Protein AF-A0A2G4TXM6-F1 (afdb_monomer_lite)

Structure (mmCIF, N/CA/C/O backbone):
data_AF-A0A2G4TXM6-F1
#
_entry.id   AF-A0A2G4TXM6-F1
#
loop_
_atom_site.group_PDB
_atom_site.id
_atom_site.type_symbol
_atom_site.label_atom_id
_atom_site.label_alt_id
_atom_site.label_comp_id
_atom_site.label_asym_id
_atom_site.label_entity_id
_atom_site.label_seq_id
_atom_site.pdbx_PDB_ins_code
_atom_site.Cartn_x
_atom_site.Cartn_y
_atom_site.Cartn_z
_atom_site.occupancy
_atom_site.B_iso_or_equiv
_atom_site.auth_seq_id
_atom_site.auth_comp_id
_atom_site.auth_asym_id
_atom_site.auth_atom_id
_atom_site.pdbx_PDB_model_num
ATOM 1 N N . MET A 1 1 ? -1.099 -7.802 -18.413 1.00 59.06 1 MET A N 1
ATOM 2 C CA . MET A 1 1 ? -0.335 -7.266 -17.266 1.00 59.06 1 MET A CA 1
ATOM 3 C C . MET A 1 1 ? 0.979 -6.731 -17.810 1.00 59.06 1 MET A C 1
ATOM 5 O O . MET A 1 1 ? 1.646 -7.480 -18.509 1.00 59.06 1 MET A O 1
ATOM 9 N N . LEU A 1 2 ? 1.289 -5.447 -17.597 1.00 85.88 2 LEU A N 1
ATOM 10 C CA . LEU A 1 2 ? 2.469 -4.778 -18.177 1.00 85.88 2 LEU A CA 1
ATOM 11 C C . LEU A 1 2 ? 3.766 -5.061 -17.404 1.00 85.88 2 LEU A C 1
ATOM 13 O O . LEU A 1 2 ? 4.826 -5.122 -18.015 1.00 85.88 2 LEU A O 1
ATOM 17 N N . PHE A 1 3 ? 3.671 -5.253 -16.087 1.00 89.94 3 PHE A N 1
ATOM 18 C CA . PHE A 1 3 ? 4.831 -5.276 -15.189 1.00 89.94 3 PHE A CA 1
ATOM 19 C C . PHE A 1 3 ? 5.006 -6.591 -14.422 1.00 89.94 3 PHE A C 1
ATOM 21 O O . PHE A 1 3 ? 5.856 -6.658 -13.550 1.00 89.94 3 PHE A O 1
ATOM 28 N N . GLY A 1 4 ? 4.232 -7.632 -14.745 1.00 93.81 4 GLY A N 1
ATOM 29 C CA . GLY A 1 4 ? 4.241 -8.892 -13.997 1.00 93.81 4 GLY A CA 1
ATOM 30 C C . GLY A 1 4 ? 3.297 -8.864 -12.792 1.00 93.81 4 GLY A C 1
ATOM 31 O O . GLY A 1 4 ? 2.206 -8.301 -12.893 1.00 93.81 4 GLY A O 1
ATOM 32 N N . ASN A 1 5 ? 3.688 -9.500 -11.689 1.00 94.19 5 ASN A N 1
ATOM 33 C CA . ASN A 1 5 ? 2.926 -9.534 -10.438 1.00 94.19 5 ASN A CA 1
ATOM 34 C C . ASN A 1 5 ? 2.989 -8.192 -9.669 1.00 94.19 5 ASN A C 1
ATOM 36 O O . ASN A 1 5 ? 3.584 -7.213 -10.129 1.00 94.19 5 ASN A O 1
ATOM 40 N N . ALA A 1 6 ? 2.342 -8.126 -8.500 1.00 94.94 6 ALA A N 1
ATOM 41 C CA . ALA A 1 6 ? 2.288 -6.903 -7.698 1.00 94.94 6 ALA A CA 1
ATOM 42 C C . ALA A 1 6 ? 3.681 -6.419 -7.256 1.00 94.94 6 ALA A C 1
ATOM 44 O O . ALA A 1 6 ? 3.981 -5.235 -7.384 1.00 94.94 6 ALA A O 1
ATOM 45 N N . ASP A 1 7 ? 4.566 -7.321 -6.830 1.00 96.62 7 ASP A N 1
ATOM 46 C CA . ASP A 1 7 ? 5.924 -6.963 -6.406 1.00 96.62 7 ASP A CA 1
ATOM 47 C C . ASP A 1 7 ? 6.809 -6.533 -7.576 1.00 96.62 7 ASP A C 1
ATOM 49 O O . ASP A 1 7 ? 7.599 -5.600 -7.439 1.00 96.62 7 ASP A O 1
ATOM 53 N N . GLU A 1 8 ? 6.653 -7.156 -8.743 1.00 97.00 8 GLU A N 1
ATOM 54 C CA . GLU A 1 8 ? 7.340 -6.740 -9.968 1.00 97.00 8 GLU A CA 1
ATOM 55 C C . GLU A 1 8 ? 6.843 -5.362 -10.440 1.00 97.00 8 GLU A C 1
ATOM 57 O O . GLU A 1 8 ? 7.641 -4.529 -10.874 1.00 97.00 8 GLU A O 1
ATOM 62 N N . THR A 1 9 ? 5.552 -5.063 -10.250 1.00 97.19 9 THR A N 1
ATOM 63 C CA . THR A 1 9 ? 4.976 -3.729 -10.490 1.00 97.19 9 THR A CA 1
ATOM 64 C C . THR A 1 9 ? 5.563 -2.686 -9.536 1.00 97.19 9 THR A C 1
ATOM 66 O O . THR A 1 9 ? 5.975 -1.611 -9.975 1.00 97.19 9 THR A O 1
ATOM 69 N N . LEU A 1 10 ? 5.678 -3.006 -8.242 1.00 96.94 10 LEU A N 1
ATOM 70 C CA . LEU A 1 10 ? 6.323 -2.137 -7.254 1.00 96.94 10 LEU A CA 1
ATOM 71 C C . LEU A 1 10 ? 7.814 -1.930 -7.565 1.00 96.94 10 LEU A C 1
ATOM 73 O O . LEU A 1 10 ? 8.324 -0.816 -7.445 1.00 96.94 10 LEU A O 1
ATOM 77 N N . ALA A 1 11 ? 8.520 -2.972 -8.007 1.00 97.25 11 ALA A N 1
ATOM 78 C CA . ALA A 1 11 ? 9.920 -2.873 -8.412 1.00 97.25 11 ALA A CA 1
ATOM 79 C C . ALA A 1 11 ? 10.095 -1.983 -9.654 1.00 97.25 11 ALA A C 1
ATOM 81 O O . ALA A 1 11 ? 11.010 -1.158 -9.691 1.00 97.25 11 ALA A O 1
ATOM 82 N N . ALA A 1 12 ? 9.199 -2.101 -10.640 1.00 97.56 12 ALA A N 1
ATOM 83 C CA . ALA A 1 12 ? 9.186 -1.247 -11.825 1.00 97.56 12 ALA A CA 1
ATOM 84 C C . ALA A 1 12 ? 8.933 0.225 -11.461 1.00 97.56 12 ALA A C 1
ATOM 86 O O . ALA A 1 12 ? 9.673 1.098 -11.917 1.00 97.56 12 ALA A O 1
ATOM 87 N N . TYR A 1 13 ? 7.958 0.496 -10.585 1.00 97.38 13 TYR A N 1
ATOM 88 C CA . TYR A 1 13 ? 7.710 1.833 -10.033 1.00 97.38 13 TYR A CA 1
ATOM 89 C C . TYR A 1 13 ? 8.959 2.385 -9.336 1.00 97.38 13 TYR A C 1
ATOM 91 O O . TYR A 1 13 ? 9.414 3.488 -9.634 1.00 97.38 13 TYR A O 1
ATOM 99 N N . LYS A 1 14 ? 9.598 1.581 -8.478 1.00 97.19 14 LYS A N 1
ATOM 100 C CA . LYS A 1 14 ? 10.810 1.987 -7.758 1.00 97.19 14 LYS A CA 1
ATOM 101 C C . LYS A 1 14 ? 11.979 2.329 -8.682 1.00 97.19 14 LYS A C 1
ATOM 103 O O . LYS A 1 14 ? 12.732 3.252 -8.382 1.00 97.19 14 LYS A O 1
ATOM 108 N N . ALA A 1 15 ? 12.146 1.575 -9.764 1.00 97.19 15 ALA A N 1
ATOM 109 C CA . ALA A 1 15 ? 13.215 1.785 -10.735 1.00 97.19 15 ALA A CA 1
ATOM 110 C C . ALA A 1 15 ? 12.958 2.979 -11.668 1.00 97.19 15 ALA A C 1
ATOM 112 O O . ALA A 1 15 ? 13.916 3.572 -12.162 1.00 97.19 15 ALA A O 1
ATOM 113 N N . THR A 1 16 ? 11.689 3.310 -11.918 1.00 97.62 16 THR A N 1
ATOM 114 C CA . THR A 1 16 ? 11.286 4.359 -12.867 1.00 97.62 16 THR A CA 1
ATOM 115 C C . THR A 1 16 ? 11.202 5.726 -12.197 1.00 97.62 16 THR A C 1
ATOM 117 O O . THR A 1 16 ? 11.707 6.708 -12.736 1.00 97.62 16 THR A O 1
ATOM 120 N N . GLU A 1 17 ? 10.596 5.785 -11.011 1.00 97.56 17 GLU A N 1
ATOM 121 C CA . GLU A 1 17 ? 10.294 7.048 -10.349 1.00 97.56 17 GLU A CA 1
ATOM 122 C C . GLU A 1 17 ? 11.469 7.619 -9.555 1.00 97.56 17 GLU A C 1
ATOM 124 O O . GLU A 1 17 ? 12.445 6.944 -9.205 1.00 9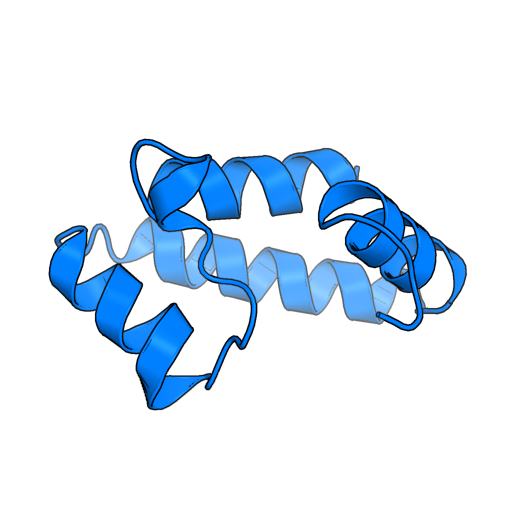7.56 17 GLU A O 1
ATOM 129 N N . THR A 1 18 ? 11.373 8.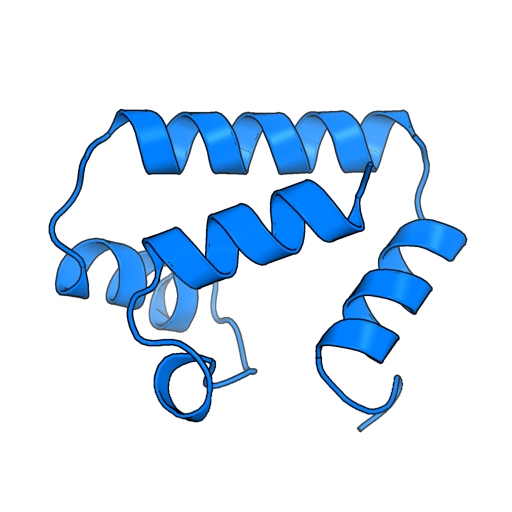908 -9.239 1.00 97.75 18 THR A N 1
ATOM 130 C CA . THR A 1 18 ? 12.397 9.603 -8.454 1.00 97.75 18 THR A CA 1
ATOM 131 C C . THR A 1 18 ? 12.346 9.212 -6.974 1.00 97.75 18 THR A C 1
ATOM 133 O O . THR A 1 18 ? 11.353 8.694 -6.468 1.00 97.75 18 THR A O 1
ATOM 136 N N . ALA A 1 19 ? 13.435 9.464 -6.243 1.00 96.44 19 ALA A N 1
ATOM 137 C CA . ALA A 1 19 ? 13.445 9.253 -4.795 1.00 96.44 19 ALA A CA 1
ATOM 138 C C . ALA A 1 19 ? 12.432 10.150 -4.066 1.00 96.44 19 ALA A C 1
ATOM 140 O O . ALA A 1 19 ? 11.811 9.691 -3.113 1.00 96.44 19 ALA A O 1
ATOM 141 N N . GLU A 1 20 ? 12.252 11.386 -4.536 1.00 97.50 20 GLU A N 1
ATOM 142 C CA . GLU A 1 20 ? 11.287 12.339 -3.979 1.00 97.50 20 GLU A CA 1
ATOM 143 C C . GLU A 1 20 ? 9.850 11.837 -4.151 1.00 97.50 20 GLU A C 1
ATOM 145 O O . GLU A 1 20 ? 9.099 11.794 -3.183 1.00 97.50 20 GLU A O 1
ATOM 150 N N . GLU A 1 21 ? 9.507 11.347 -5.345 1.00 98.00 21 GLU A N 1
ATOM 151 C CA . GLU A 1 21 ? 8.190 10.761 -5.629 1.00 98.00 21 GLU A CA 1
ATOM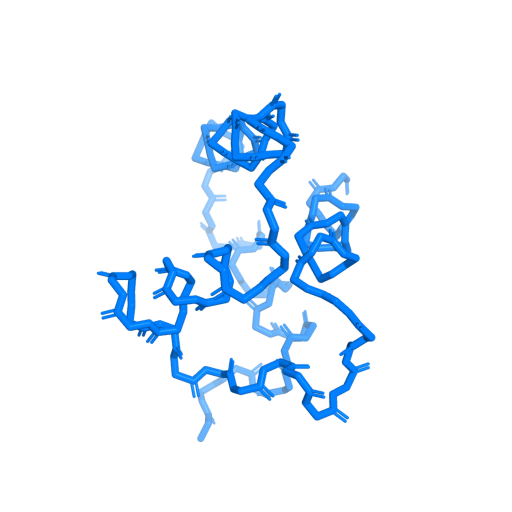 152 C C . GLU A 1 21 ? 7.871 9.606 -4.668 1.00 98.00 21 GLU A C 1
ATOM 154 O O . GLU A 1 21 ? 6.805 9.530 -4.055 1.00 98.00 21 GLU A O 1
ATOM 159 N N . ARG A 1 22 ? 8.847 8.718 -4.441 1.00 97.50 22 ARG A N 1
ATOM 160 C CA . ARG A 1 22 ? 8.684 7.612 -3.488 1.00 97.50 22 ARG A CA 1
ATOM 161 C C . ARG A 1 22 ? 8.565 8.081 -2.042 1.00 97.50 22 ARG A C 1
ATOM 163 O O . ARG A 1 22 ? 7.885 7.420 -1.263 1.00 97.50 22 ARG A O 1
ATOM 170 N N . LEU A 1 23 ? 9.235 9.168 -1.661 1.00 97.50 23 LEU A N 1
ATOM 171 C CA . LEU A 1 23 ? 9.114 9.736 -0.317 1.00 97.50 23 LEU A CA 1
ATOM 172 C C . LEU A 1 23 ? 7.725 10.334 -0.089 1.00 97.50 23 LEU A C 1
ATOM 174 O O . LEU A 1 23 ? 7.157 10.120 0.979 1.00 97.50 23 LEU A O 1
ATOM 178 N N . GLN A 1 24 ? 7.163 11.015 -1.088 1.00 98.12 24 GLN A N 1
ATOM 179 C CA . GLN A 1 24 ? 5.811 11.570 -1.016 1.00 98.12 24 GLN A CA 1
ATOM 180 C C . GLN A 1 24 ? 4.761 10.460 -0.925 1.00 98.12 24 GLN A C 1
ATOM 182 O O . GLN A 1 24 ? 3.952 10.469 -0.000 1.00 98.12 24 GLN A O 1
ATOM 187 N N . MET A 1 25 ? 4.861 9.428 -1.769 1.00 97.94 25 MET A N 1
ATOM 188 C CA . MET A 1 25 ? 3.980 8.258 -1.685 1.00 97.94 25 MET A CA 1
ATOM 189 C C . MET A 1 25 ? 4.065 7.564 -0.313 1.00 97.94 25 MET A C 1
ATOM 191 O O . MET A 1 25 ? 3.045 7.231 0.289 1.00 97.94 25 MET A O 1
ATOM 195 N N . LYS A 1 26 ? 5.273 7.402 0.244 1.00 97.94 26 LYS A N 1
ATOM 196 C CA . LYS A 1 26 ? 5.448 6.853 1.600 1.00 97.94 26 LYS A CA 1
ATOM 197 C C . LYS A 1 26 ? 4.798 7.730 2.674 1.00 97.94 26 LYS A C 1
ATOM 199 O O . LYS A 1 26 ? 4.200 7.187 3.598 1.00 97.94 26 LYS A O 1
ATOM 204 N N . ALA A 1 27 ? 4.883 9.055 2.554 1.00 98.00 27 ALA A N 1
ATOM 205 C CA . ALA A 1 27 ? 4.242 9.975 3.491 1.00 98.00 27 ALA A CA 1
ATOM 206 C C . ALA A 1 27 ? 2.705 9.876 3.446 1.00 98.00 27 ALA A C 1
ATOM 208 O O . ALA A 1 27 ? 2.058 9.952 4.490 1.00 98.00 27 ALA A O 1
ATOM 209 N N . GLU A 1 28 ? 2.118 9.656 2.266 1.00 98.00 28 GLU A N 1
ATOM 210 C CA . GLU A 1 28 ? 0.679 9.400 2.125 1.00 98.00 28 GLU A CA 1
ATOM 211 C C . GLU A 1 28 ? 0.266 8.066 2.760 1.00 98.00 28 GLU A C 1
ATOM 213 O O . GLU A 1 28 ? -0.751 8.005 3.453 1.00 98.00 28 GLU A O 1
ATOM 218 N N . ILE A 1 29 ? 1.081 7.014 2.604 1.00 97.81 29 ILE A N 1
ATOM 219 C CA . ILE A 1 29 ? 0.865 5.742 3.307 1.00 97.81 29 ILE A CA 1
ATOM 220 C C . ILE A 1 29 ? 0.907 5.950 4.824 1.00 97.81 29 ILE A C 1
ATOM 222 O O . ILE A 1 29 ? -0.006 5.509 5.521 1.00 97.81 29 ILE A O 1
ATOM 226 N N . ASP A 1 30 ? 1.927 6.640 5.342 1.00 98.12 30 ASP A N 1
ATOM 227 C CA . ASP A 1 30 ? 2.046 6.922 6.778 1.00 98.12 30 ASP A CA 1
ATOM 228 C C . ASP A 1 30 ? 0.825 7.702 7.296 1.00 98.12 30 ASP A C 1
ATOM 230 O O . ASP A 1 30 ? 0.313 7.405 8.377 1.00 98.12 30 ASP A O 1
ATOM 234 N N . TYR A 1 31 ? 0.309 8.653 6.510 1.00 97.88 31 TYR A N 1
ATOM 235 C CA . TYR A 1 31 ? -0.914 9.384 6.838 1.00 97.88 31 TYR A CA 1
ATOM 236 C C . TYR A 1 31 ? -2.135 8.458 6.926 1.00 97.88 31 TYR A C 1
ATOM 238 O O . TYR A 1 31 ? -2.855 8.503 7.922 1.00 97.88 31 TYR A O 1
ATOM 246 N N . LEU A 1 32 ? -2.351 7.590 5.931 1.00 97.19 32 LEU A N 1
ATOM 247 C CA . LEU A 1 32 ? -3.470 6.640 5.930 1.00 97.19 32 LEU A CA 1
ATOM 248 C C . LEU A 1 32 ? -3.399 5.664 7.110 1.00 97.19 32 LEU A C 1
ATOM 250 O O . LEU A 1 32 ? -4.412 5.412 7.761 1.00 97.19 32 LEU A O 1
ATOM 254 N N . LEU A 1 33 ? -2.204 5.159 7.426 1.00 96.50 33 LEU A N 1
ATOM 255 C CA . LEU A 1 33 ? -1.988 4.268 8.567 1.00 96.50 33 LEU A CA 1
ATOM 256 C C . LEU A 1 33 ? -2.228 4.982 9.907 1.00 96.50 33 LEU A C 1
ATOM 258 O O . LEU A 1 33 ? -2.803 4.400 10.827 1.00 96.50 33 LEU A O 1
ATOM 262 N N . ALA A 1 34 ? -1.852 6.259 10.019 1.00 97.75 34 ALA A N 1
ATOM 263 C CA . ALA A 1 34 ? -2.062 7.047 11.232 1.00 97.75 34 ALA A CA 1
ATOM 264 C C . ALA A 1 34 ? -3.547 7.307 11.542 1.00 97.75 34 ALA A C 1
ATOM 266 O O . ALA A 1 34 ? -3.899 7.483 12.710 1.00 97.75 34 ALA A O 1
ATOM 267 N N . LEU A 1 35 ? -4.428 7.292 10.533 1.00 95.69 35 LEU A N 1
ATOM 268 C CA . LEU A 1 35 ? -5.873 7.445 10.733 1.00 95.69 35 LEU A CA 1
ATOM 269 C C . LEU A 1 35 ? -6.507 6.258 11.476 1.00 95.69 35 LEU A C 1
ATOM 271 O O . LEU A 1 35 ? -7.603 6.417 12.009 1.00 95.69 35 LEU A O 1
ATOM 275 N N . SER A 1 36 ? -5.826 5.102 11.549 1.00 94.06 36 SER A N 1
ATOM 276 C CA . SER A 1 36 ? -6.309 3.890 12.238 1.00 94.06 36 SER A CA 1
ATOM 277 C C . SER A 1 36 ? -7.746 3.517 11.847 1.00 94.06 36 SER A C 1
ATOM 279 O O . SER A 1 36 ? -8.577 3.197 12.702 1.00 94.06 36 SER A O 1
ATOM 281 N N . LEU A 1 37 ? -8.050 3.626 10.551 1.00 96.31 37 LEU A N 1
ATOM 282 C CA . LEU A 1 37 ? -9.374 3.334 10.013 1.00 96.31 37 LEU A CA 1
ATOM 283 C C . LEU A 1 37 ? -9.702 1.839 10.145 1.00 96.31 37 LEU A C 1
ATOM 285 O O . LEU A 1 37 ? -8.795 1.003 10.092 1.00 96.31 37 LEU A O 1
ATOM 289 N N . PRO A 1 38 ? -10.993 1.484 10.255 1.00 97.62 38 PRO A N 1
ATOM 290 C CA . PRO A 1 38 ? -11.450 0.125 10.004 1.00 97.62 38 PRO A CA 1
ATOM 291 C C . PRO A 1 38 ? -10.969 -0.388 8.637 1.00 97.62 38 PRO A C 1
ATOM 293 O O . PRO A 1 38 ? -10.861 0.375 7.673 1.00 97.62 38 PRO A O 1
ATOM 296 N N . ASP A 1 39 ? -10.676 -1.686 8.545 1.00 97.62 39 ASP A N 1
ATOM 297 C CA . ASP A 1 39 ? -10.076 -2.269 7.338 1.00 97.62 39 ASP A CA 1
ATOM 298 C C . ASP A 1 39 ? -10.982 -2.163 6.101 1.00 97.62 39 ASP A C 1
ATOM 300 O O . ASP A 1 39 ? -10.489 -1.954 4.997 1.00 97.62 39 ASP A O 1
ATOM 304 N N . ASP A 1 40 ? -12.300 -2.240 6.278 1.00 97.44 40 ASP A N 1
ATOM 305 C CA . ASP A 1 40 ? -13.290 -2.084 5.212 1.00 97.44 40 ASP A CA 1
ATOM 306 C C . ASP A 1 40 ? -13.347 -0.650 4.665 1.00 97.44 40 ASP A C 1
ATOM 308 O O . ASP A 1 40 ? -13.438 -0.462 3.451 1.00 97.44 40 ASP A O 1
ATOM 312 N N . GLU A 1 41 ? -13.225 0.361 5.530 1.00 98.25 41 GLU A N 1
ATOM 313 C CA . GLU A 1 41 ? -13.119 1.764 5.111 1.00 98.25 41 GLU A CA 1
ATOM 314 C C . GLU A 1 41 ? -11.809 2.038 4.367 1.00 98.25 41 GLU A C 1
ATOM 316 O O . GLU A 1 41 ? -11.808 2.709 3.330 1.00 98.25 41 GLU A O 1
ATOM 321 N N . LEU A 1 42 ? -10.690 1.501 4.866 1.00 98.12 42 LEU A N 1
ATOM 322 C CA . LEU A 1 42 ? -9.403 1.619 4.186 1.00 98.12 42 LEU A CA 1
ATOM 323 C C . LEU A 1 42 ? -9.431 0.887 2.838 1.00 98.12 42 LEU A C 1
ATOM 325 O O . LEU A 1 42 ? -8.947 1.420 1.841 1.00 98.12 42 LEU A O 1
ATOM 329 N N . GLN A 1 43 ? -10.073 -0.279 2.774 1.00 98.12 43 GLN A N 1
ATOM 330 C CA . GLN A 1 43 ? -10.247 -1.021 1.533 1.00 98.12 43 GLN A CA 1
ATOM 331 C C . GLN A 1 43 ? -11.097 -0.260 0.513 1.00 98.12 43 GLN A C 1
ATOM 333 O O . GLN A 1 43 ? -10.742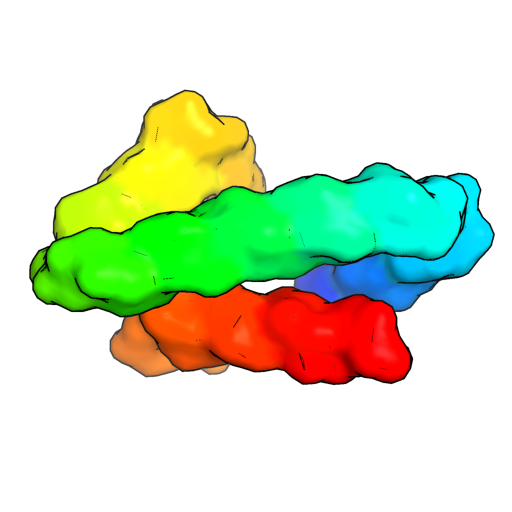 -0.223 -0.664 1.00 98.12 43 GLN A O 1
ATOM 338 N N . ASP A 1 44 ? -12.186 0.380 0.941 1.00 98.06 44 ASP A N 1
ATOM 339 C CA . ASP A 1 44 ? -13.004 1.228 0.069 1.00 98.06 44 ASP A CA 1
ATOM 340 C C . ASP A 1 44 ? -12.195 2.402 -0.501 1.00 98.06 44 ASP A C 1
ATOM 342 O O . ASP A 1 44 ? -12.280 2.709 -1.692 1.00 98.06 44 ASP A O 1
ATOM 346 N N . ILE A 1 45 ? -11.340 3.026 0.317 1.00 98.00 45 ILE A N 1
ATOM 347 C CA . ILE A 1 45 ? -10.435 4.079 -0.155 1.00 98.00 45 ILE A CA 1
ATOM 348 C C . ILE A 1 45 ? -9.502 3.539 -1.245 1.00 98.00 45 ILE A C 1
ATOM 350 O O . ILE A 1 45 ? -9.431 4.128 -2.324 1.00 98.00 45 ILE A O 1
ATOM 354 N N . LEU A 1 46 ? -8.809 2.428 -0.989 1.00 98.00 46 LEU A N 1
ATOM 355 C CA . LEU A 1 46 ? -7.783 1.909 -1.896 1.00 98.00 46 LEU A CA 1
ATOM 356 C C . LEU A 1 46 ? -8.381 1.333 -3.188 1.00 98.00 46 LEU A C 1
ATOM 358 O O . LEU A 1 46 ? -7.887 1.628 -4.276 1.00 98.00 46 LEU A O 1
ATOM 362 N N . LEU A 1 47 ? -9.447 0.538 -3.089 1.00 97.81 47 LEU A N 1
ATOM 363 C CA . LEU A 1 47 ? -10.032 -0.150 -4.242 1.00 97.81 47 LEU A CA 1
ATOM 364 C C . LEU A 1 47 ? -11.033 0.704 -5.021 1.00 97.81 47 LEU A C 1
ATOM 366 O O . LEU A 1 47 ? -11.080 0.579 -6.237 1.00 97.81 47 LEU A O 1
ATOM 370 N N . ASN A 1 48 ? -11.815 1.565 -4.359 1.00 97.06 48 ASN A N 1
ATOM 371 C CA . ASN A 1 48 ? -12.926 2.267 -5.015 1.00 97.06 48 ASN A CA 1
ATOM 372 C C . ASN A 1 48 ? -12.680 3.770 -5.196 1.00 97.06 48 ASN A C 1
ATOM 374 O O . ASN A 1 48 ? -13.113 4.333 -6.199 1.00 97.06 48 ASN A O 1
ATOM 378 N N . LYS A 1 49 ? -12.010 4.448 -4.249 1.00 97.06 49 LYS A N 1
ATOM 379 C CA . LYS A 1 49 ? -11.749 5.901 -4.364 1.00 97.06 49 LYS A CA 1
ATOM 380 C C . LYS A 1 49 ? -10.472 6.211 -5.137 1.00 97.06 49 LYS A C 1
ATOM 382 O O . LYS A 1 49 ? -10.471 7.127 -5.953 1.00 97.06 49 LYS A O 1
ATOM 387 N N . ILE A 1 50 ? -9.403 5.465 -4.863 1.00 95.31 50 ILE A N 1
ATOM 388 C CA . ILE A 1 50 ? -8.124 5.533 -5.591 1.00 95.31 50 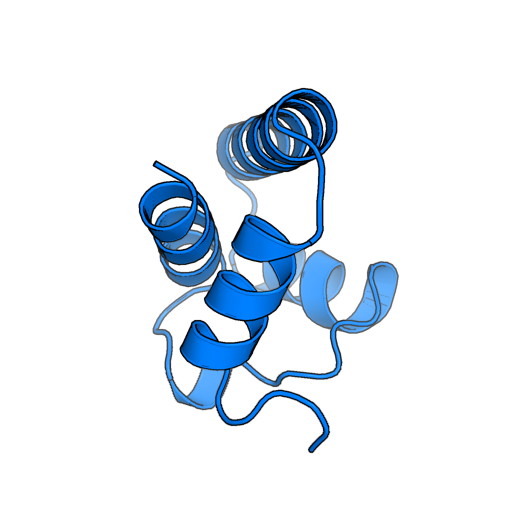ILE A CA 1
ATOM 389 C C . ILE A 1 50 ? -8.165 4.656 -6.855 1.00 95.31 50 ILE A C 1
ATOM 391 O O . ILE A 1 50 ? -7.364 4.857 -7.763 1.00 95.31 50 ILE A O 1
ATOM 395 N N . ASP A 1 51 ? -9.137 3.741 -6.937 1.00 96.94 51 ASP A N 1
ATOM 396 C CA . ASP A 1 51 ? -9.377 2.863 -8.089 1.00 96.94 51 ASP A CA 1
ATOM 397 C C . ASP A 1 51 ? -8.209 1.893 -8.363 1.00 96.94 51 ASP A C 1
ATOM 399 O O . ASP A 1 51 ? -7.761 1.686 -9.496 1.00 96.94 51 ASP A O 1
ATOM 403 N N . CYS A 1 52 ? -7.667 1.284 -7.300 1.00 96.50 52 CYS A N 1
ATOM 404 C CA . CYS A 1 52 ? -6.630 0.269 -7.441 1.00 96.50 52 CYS A CA 1
ATOM 405 C C . CYS A 1 52 ? -7.187 -0.991 -8.122 1.00 96.50 52 CYS A C 1
ATOM 407 O O . CYS A 1 52 ? -7.988 -1.734 -7.559 1.00 96.50 52 CYS A O 1
ATOM 409 N N . SER A 1 53 ? -6.698 -1.287 -9.330 1.00 95.75 53 SER A N 1
ATOM 410 C CA . SER A 1 53 ? -7.145 -2.457 -10.101 1.00 95.75 53 SER A CA 1
ATOM 411 C C . SER A 1 53 ? -6.599 -3.798 -9.590 1.00 95.75 53 SER A C 1
ATOM 413 O O . SER A 1 53 ? -7.051 -4.858 -10.029 1.00 95.75 53 SER A O 1
ATOM 415 N N . TYR A 1 54 ? -5.592 -3.782 -8.714 1.00 96.06 54 TYR A N 1
ATOM 416 C CA . TYR A 1 54 ? -5.046 -4.993 -8.113 1.00 96.06 54 TYR A CA 1
ATOM 417 C C . TYR A 1 54 ? -5.841 -5.334 -6.852 1.00 96.06 54 TYR A C 1
ATOM 419 O O . TYR A 1 54 ? -5.750 -4.649 -5.837 1.00 96.06 54 TYR A O 1
ATOM 427 N N . TYR A 1 55 ? -6.615 -6.417 -6.923 1.00 96.75 55 TYR A N 1
ATOM 428 C CA . TYR A 1 55 ? -7.422 -6.904 -5.806 1.00 96.75 55 TYR A CA 1
ATOM 429 C C . TYR A 1 55 ? -6.548 -7.625 -4.764 1.00 96.75 55 TYR A C 1
ATOM 431 O O . TYR A 1 55 ? -6.576 -8.851 -4.628 1.00 96.75 55 TYR A O 1
ATOM 439 N N . TYR A 1 56 ? -5.767 -6.835 -4.025 1.00 96.94 56 TYR A N 1
ATOM 440 C CA . TYR A 1 56 ? -4.867 -7.280 -2.962 1.00 96.94 56 TYR A CA 1
ATOM 441 C C . TYR A 1 56 ? -5.514 -8.119 -1.838 1.00 96.94 56 TYR A C 1
ATOM 443 O O . TYR A 1 56 ? -4.777 -8.923 -1.263 1.00 96.94 56 TYR A O 1
ATOM 451 N N . PRO A 1 57 ? -6.834 -8.051 -1.527 1.00 97.62 57 PRO A N 1
ATOM 452 C CA . PRO A 1 57 ? -7.423 -8.899 -0.482 1.00 97.62 57 PRO A CA 1
ATOM 453 C C . PRO A 1 57 ? -7.317 -10.410 -0.747 1.00 97.62 57 PRO A C 1
ATOM 455 O O . PRO A 1 57 ? -7.487 -11.213 0.166 1.00 97.62 57 PRO A O 1
ATOM 458 N N . ASN A 1 58 ? -7.018 -10.825 -1.984 1.00 97.06 58 ASN A N 1
ATOM 459 C CA . ASN A 1 58 ? -6.745 -12.233 -2.293 1.00 97.06 58 ASN A CA 1
ATOM 460 C C . ASN A 1 58 ? -5.401 -12.732 -1.733 1.00 97.06 58 ASN A C 1
ATOM 462 O O . ASN A 1 58 ? -5.234 -13.936 -1.548 1.00 97.06 58 ASN A O 1
ATOM 466 N N . GLU A 1 59 ? -4.438 -11.835 -1.516 1.00 97.31 59 GLU A N 1
ATOM 467 C CA . GLU A 1 59 ? -3.058 -12.175 -1.135 1.00 97.31 59 GLU A CA 1
ATOM 468 C C . GLU A 1 59 ? -2.657 -11.582 0.226 1.00 97.31 59 GLU A C 1
ATOM 470 O O . GLU A 1 59 ? -1.693 -12.044 0.836 1.00 97.31 59 GLU A O 1
ATOM 475 N N . TRP A 1 60 ? -3.419 -10.610 0.735 1.00 97.81 60 TRP A N 1
ATOM 476 C CA . TRP A 1 60 ? -3.138 -9.895 1.978 1.00 97.81 60 TRP A CA 1
ATOM 477 C C . TRP A 1 60 ? -4.313 -9.971 2.949 1.00 97.81 60 TRP A C 1
ATOM 479 O O . TRP A 1 60 ? -5.469 -9.835 2.560 1.00 97.81 60 TRP A O 1
ATOM 489 N N . SER A 1 61 ? -4.009 -10.164 4.236 1.00 96.12 61 SER A N 1
ATOM 490 C CA . SER A 1 61 ? -5.018 -10.321 5.293 1.00 96.12 61 SER A CA 1
ATOM 491 C C . SER A 1 61 ? -5.726 -9.024 5.689 1.00 96.12 61 SER A C 1
ATOM 493 O O . SER A 1 61 ? -6.751 -9.090 6.360 1.00 96.12 61 SER A O 1
ATOM 495 N N . SER A 1 62 ? -5.151 -7.869 5.349 1.00 97.69 62 SER A N 1
ATOM 496 C CA . SER A 1 62 ? -5.727 -6.542 5.571 1.00 97.69 62 SER A CA 1
ATOM 497 C C . SER A 1 62 ? -5.084 -5.514 4.639 1.00 97.69 62 SER A C 1
ATOM 499 O O . SER A 1 62 ? -3.959 -5.694 4.157 1.00 97.69 62 SER A O 1
ATOM 501 N N . SER A 1 63 ? -5.788 -4.408 4.425 1.00 98.00 63 SER A N 1
ATOM 502 C CA . SER A 1 63 ? -5.305 -3.235 3.695 1.00 98.00 63 SER A CA 1
ATOM 503 C C . SER A 1 63 ? -4.082 -2.617 4.375 1.00 98.00 63 SER A C 1
ATOM 505 O O . SER A 1 63 ? -3.131 -2.221 3.706 1.00 98.00 63 SER A O 1
ATOM 507 N N . GLU A 1 64 ? -4.064 -2.598 5.710 1.00 98.06 64 GLU A N 1
ATOM 508 C CA . GLU A 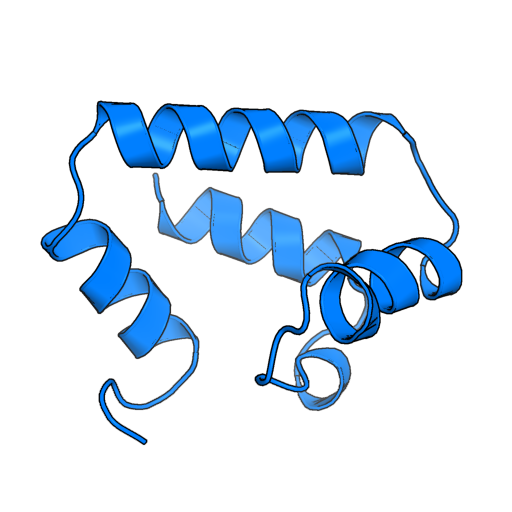1 64 ? -2.920 -2.123 6.494 1.00 98.06 64 GLU A CA 1
ATOM 509 C C . GLU A 1 64 ? -1.647 -2.939 6.218 1.00 98.06 64 GLU A C 1
ATOM 511 O O . GLU A 1 64 ? -0.582 -2.362 5.986 1.00 98.06 64 GLU A O 1
ATOM 516 N N . GLU A 1 65 ? -1.729 -4.274 6.216 1.00 98.19 65 GLU A N 1
ATOM 517 C CA . GLU A 1 65 ? -0.552 -5.117 5.971 1.00 98.19 65 GLU A CA 1
ATOM 518 C C . GLU A 1 65 ? -0.043 -4.978 4.534 1.00 98.19 65 GLU A C 1
ATOM 520 O O . GLU A 1 65 ? 1.170 -4.935 4.314 1.00 98.19 65 GLU A O 1
ATOM 525 N N . TRP A 1 66 ? -0.949 -4.808 3.568 1.00 98.38 66 TRP A N 1
ATOM 526 C CA . TRP A 1 66 ? -0.569 -4.519 2.188 1.00 98.38 66 TRP A CA 1
ATOM 527 C C . TRP A 1 66 ? 0.142 -3.161 2.050 1.00 98.38 66 TRP A C 1
ATOM 529 O O . TRP A 1 66 ? 1.210 -3.086 1.440 1.00 98.38 66 TRP A O 1
ATOM 539 N N . LEU A 1 67 ? -0.366 -2.097 2.683 1.00 98.19 67 LEU A N 1
ATOM 540 C CA . LEU A 1 67 ? 0.294 -0.785 2.684 1.00 98.19 67 LEU A CA 1
ATOM 541 C C . LEU A 1 67 ? 1.676 -0.828 3.355 1.00 98.19 67 LEU A C 1
ATOM 543 O O . LEU A 1 67 ? 2.645 -0.276 2.825 1.00 98.19 67 LEU A O 1
ATOM 547 N N . LYS A 1 68 ? 1.813 -1.533 4.486 1.00 97.81 68 LYS A N 1
ATOM 548 C CA . LYS A 1 68 ? 3.118 -1.747 5.139 1.00 97.81 68 LYS A CA 1
ATOM 549 C C . LYS A 1 68 ? 4.085 -2.522 4.250 1.00 97.81 68 LYS A C 1
ATOM 551 O O . LYS A 1 68 ? 5.292 -2.272 4.300 1.00 97.81 68 LYS A O 1
ATOM 556 N N . HIS A 1 69 ? 3.589 -3.473 3.462 1.00 98.00 69 HIS A N 1
ATOM 557 C CA . HIS A 1 69 ? 4.402 -4.194 2.488 1.00 98.00 69 HIS A CA 1
ATOM 558 C C . HIS A 1 69 ? 4.912 -3.265 1.386 1.00 98.00 69 HIS A C 1
ATOM 560 O O . HIS A 1 69 ? 6.124 -3.202 1.178 1.00 98.00 69 HIS A O 1
ATOM 566 N N . ILE A 1 70 ? 4.035 -2.462 0.770 1.00 97.81 70 ILE A N 1
ATOM 567 C CA . ILE A 1 70 ? 4.435 -1.440 -0.216 1.00 97.81 70 ILE A CA 1
ATOM 568 C C . ILE A 1 70 ? 5.524 -0.536 0.370 1.00 97.81 70 ILE A C 1
ATOM 570 O O . ILE A 1 70 ? 6.571 -0.335 -0.249 1.00 97.81 70 ILE A O 1
ATOM 574 N N . TYR A 1 71 ? 5.320 -0.054 1.598 1.00 97.06 71 TYR A N 1
ATOM 575 C CA . TYR A 1 71 ? 6.277 0.802 2.296 1.00 97.06 71 TYR A CA 1
ATOM 576 C C . TYR A 1 71 ? 7.664 0.155 2.421 1.00 97.06 71 TYR A C 1
ATOM 578 O O . TYR A 1 71 ? 8.684 0.800 2.167 1.00 97.06 71 TYR A O 1
ATOM 586 N N . LYS A 1 72 ? 7.716 -1.134 2.784 1.00 97.00 72 LYS A N 1
ATOM 587 C CA . LYS A 1 72 ? 8.966 -1.901 2.914 1.00 97.00 72 LYS A CA 1
ATOM 588 C C . LYS A 1 72 ? 9.652 -2.132 1.570 1.00 97.00 72 LYS A C 1
ATOM 590 O O . LYS A 1 72 ? 10.874 -2.030 1.513 1.00 97.00 72 LYS A O 1
ATOM 595 N N . GLN A 1 73 ? 8.900 -2.383 0.499 1.00 96.06 73 GLN A N 1
ATOM 596 C CA . GLN A 1 73 ? 9.458 -2.583 -0.846 1.00 96.06 73 GLN A CA 1
ATOM 597 C C . GLN A 1 73 ? 10.166 -1.320 -1.377 1.00 96.06 73 GLN A C 1
ATOM 599 O O . GLN A 1 73 ? 11.093 -1.406 -2.192 1.00 96.06 73 GLN A O 1
ATOM 604 N N . MET A 1 74 ? 9.775 -0.139 -0.889 1.00 92.75 74 MET A N 1
ATOM 605 C CA . MET A 1 74 ? 10.376 1.144 -1.266 1.00 92.75 74 MET A CA 1
ATOM 606 C C . MET A 1 74 ? 11.643 1.520 -0.487 1.00 92.75 74 MET A C 1
ATOM 608 O O . MET A 1 74 ? 12.274 2.518 -0.845 1.00 92.75 74 MET A O 1
ATOM 612 N N . ASN A 1 75 ? 12.027 0.753 0.538 1.00 80.25 75 ASN A N 1
ATOM 613 C CA . ASN A 1 75 ? 13.268 0.979 1.293 1.00 80.25 75 ASN A CA 1
ATOM 614 C C . ASN A 1 75 ? 14.531 0.617 0.509 1.00 80.25 75 ASN A C 1
ATOM 616 O O . ASN A 1 75 ? 14.477 -0.294 -0.349 1.00 80.25 75 ASN A O 1
#

pLDDT: mean 96.16, std 5.07, range [59.06, 98.38]

Sequence (75 aa):
MLFGNADETLAAYKATETAEERLQMKAEIDYLLALSLPDDELQDILLNKIDCSYYYPNEWSSSEEWLKHIYKQMN

Radius of gyration: 12.28 Å; chains: 1; bounding box: 27×25×30 Å

InterPro domains:
  IPR041129 CdiI immunity protein [PF18593] (3-73)

Secondary structure (DSSP, 8-state):
--S-SHHHHHHHHHHHS-HHHHHHHHHHHHHHHHTT--HHHHHHIIIIIS---S-GGGT-S-HHHHHHHHHHHT-

Foldseek 3Di:
DVQPDPLSVLVVCLVPDDLVVLVVLLVVLVVLVVVVDDQVVLCCCCCPVVPDPDPCVVPDVGSNVVSVVSNVSND

Organism: Yersinia bercovieri (NCBI:txid634)